Protein AF-A0A540MXM6-F1 (afdb_mo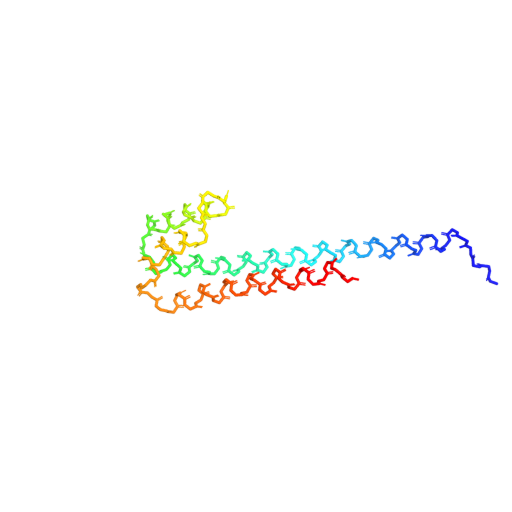nomer_lite)

Secondary structure (DSSP, 8-state):
----HHHHHHHHHHHHHHHHHHHHHHHHHHHHHHHHHHHHHHHHHHHHH--HHHHHHHHHHHHHHHTTSS-HHHHHHHHHHHHTT-HHHHHHHHHHHHHHHHHHHHHHHHH--

Structure (mmCIF, N/CA/C/O backbone):
data_AF-A0A540MXM6-F1
#
_entry.id   AF-A0A540MXM6-F1
#
loop_
_atom_site.group_PDB
_atom_site.id
_atom_site.type_symbol
_atom_site.label_atom_id
_atom_site.label_alt_id
_atom_site.label_comp_id
_atom_site.label_asym_id
_atom_site.label_entity_id
_atom_site.label_seq_id
_atom_site.pdbx_PDB_ins_code
_atom_site.Cartn_x
_atom_site.Cartn_y
_atom_site.Cartn_z
_atom_site.occupancy
_atom_site.B_iso_or_equiv
_atom_site.auth_seq_id
_atom_site.auth_comp_id
_atom_site.auth_asym_id
_atom_site.auth_atom_id
_atom_site.pdbx_PDB_model_num
ATOM 1 N N . MET A 1 1 ? 42.313 5.407 -40.077 1.00 48.97 1 MET A N 1
ATOM 2 C CA . MET A 1 1 ? 41.828 5.076 -38.721 1.00 48.97 1 MET A CA 1
ATOM 3 C C . MET A 1 1 ? 40.833 3.941 -38.880 1.00 48.97 1 MET A C 1
ATOM 5 O O . MET A 1 1 ? 39.694 4.180 -39.264 1.00 48.97 1 MET A O 1
ATOM 9 N N . GLU A 1 2 ? 41.321 2.705 -38.781 1.00 53.56 2 GLU A N 1
ATOM 10 C CA . GLU A 1 2 ? 40.527 1.497 -39.019 1.00 53.56 2 GLU A CA 1
ATOM 11 C C . GLU A 1 2 ? 39.479 1.323 -37.923 1.00 53.56 2 GLU A C 1
ATOM 13 O O . GLU A 1 2 ? 39.790 1.250 -36.740 1.00 53.56 2 GLU A O 1
ATOM 18 N N . ASN A 1 3 ? 38.222 1.255 -38.346 1.00 66.50 3 ASN A N 1
ATOM 19 C CA . ASN A 1 3 ? 37.087 0.924 -37.502 1.00 66.50 3 ASN A CA 1
ATOM 20 C C . ASN A 1 3 ? 37.150 -0.588 -37.219 1.00 66.50 3 ASN A C 1
ATOM 22 O O . ASN A 1 3 ? 36.608 -1.389 -37.983 1.00 66.50 3 ASN A O 1
ATOM 26 N N . ASN A 1 4 ? 37.880 -0.980 -36.171 1.00 82.00 4 ASN A N 1
ATOM 27 C CA . ASN A 1 4 ? 38.121 -2.377 -35.823 1.00 82.00 4 ASN A CA 1
ATOM 28 C C . ASN A 1 4 ? 36.785 -3.070 -35.467 1.00 82.00 4 ASN A C 1
ATOM 30 O O . ASN A 1 4 ? 36.077 -2.614 -34.563 1.00 82.00 4 ASN A O 1
ATOM 34 N N . PRO A 1 5 ? 36.414 -4.183 -36.130 1.00 83.19 5 PRO A N 1
ATOM 35 C CA . PRO A 1 5 ? 35.162 -4.889 -35.850 1.00 83.19 5 PRO A CA 1
ATOM 36 C C . PRO A 1 5 ? 35.028 -5.320 -34.382 1.00 83.19 5 PRO A C 1
ATOM 38 O O . PRO A 1 5 ? 33.925 -5.354 -33.838 1.00 83.19 5 PRO A O 1
ATOM 41 N N . ARG A 1 6 ? 36.155 -5.595 -33.717 1.00 82.06 6 ARG A N 1
ATOM 42 C CA . ARG A 1 6 ? 36.204 -5.965 -32.299 1.00 82.06 6 ARG A CA 1
ATOM 43 C C . ARG A 1 6 ? 35.846 -4.786 -31.387 1.00 82.06 6 ARG A C 1
ATOM 45 O O . ARG A 1 6 ? 35.175 -4.975 -30.382 1.00 82.06 6 ARG A O 1
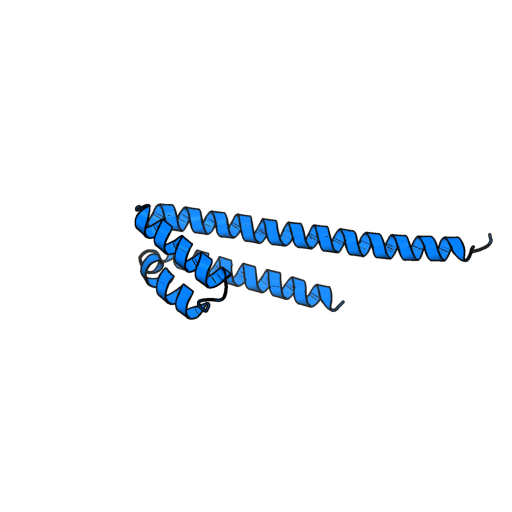ATOM 52 N N . GLU A 1 7 ? 36.230 -3.572 -31.769 1.00 84.06 7 GLU A N 1
ATOM 53 C CA . GLU A 1 7 ? 35.935 -2.341 -31.029 1.00 84.06 7 GLU A CA 1
ATOM 54 C C . GLU A 1 7 ? 34.446 -1.978 -31.115 1.00 84.06 7 GLU A C 1
ATOM 56 O O . GLU A 1 7 ? 33.819 -1.682 -30.099 1.00 84.06 7 GLU A O 1
ATOM 61 N N . LYS A 1 8 ? 33.824 -2.139 -32.292 1.00 83.00 8 LYS A N 1
ATOM 62 C CA . LYS A 1 8 ? 32.364 -1.996 -32.448 1.00 83.00 8 LYS A CA 1
ATOM 63 C C . LYS A 1 8 ? 31.580 -2.993 -31.593 1.00 83.00 8 LYS A C 1
ATOM 65 O O . LYS A 1 8 ? 30.569 -2.623 -30.998 1.00 83.00 8 LYS A O 1
ATOM 70 N N . ALA A 1 9 ? 32.046 -4.241 -31.516 1.00 87.69 9 ALA A N 1
ATOM 71 C CA . ALA A 1 9 ? 31.419 -5.265 -30.686 1.00 87.69 9 ALA A CA 1
ATOM 72 C C . ALA A 1 9 ? 31.507 -4.912 -29.191 1.00 87.69 9 ALA A C 1
ATOM 74 O O . ALA A 1 9 ? 30.516 -5.028 -28.475 1.00 87.69 9 ALA A O 1
ATOM 75 N N . LEU A 1 10 ? 32.657 -4.406 -28.733 1.00 85.75 10 LEU A N 1
ATOM 76 C CA . LEU A 1 10 ? 32.840 -3.952 -27.352 1.00 85.75 10 LEU A CA 1
ATOM 77 C C . LEU A 1 10 ? 31.930 -2.769 -27.007 1.00 85.75 10 LEU A C 1
ATOM 79 O O . LEU A 1 10 ? 31.280 -2.790 -25.965 1.00 85.75 10 LEU A O 1
ATOM 83 N N . VAL A 1 11 ? 31.824 -1.773 -27.891 1.00 82.56 11 VAL A N 1
ATOM 84 C CA . VAL A 1 11 ? 30.916 -0.629 -27.700 1.00 82.56 11 VAL A CA 1
ATOM 85 C C . VAL A 1 11 ? 29.459 -1.088 -27.627 1.00 82.56 11 VAL A C 1
ATOM 87 O O . VAL A 1 11 ? 28.702 -0.608 -26.783 1.00 82.56 11 VAL A O 1
ATOM 90 N N . HIS A 1 12 ? 29.064 -2.049 -28.467 1.00 81.88 12 HIS A N 1
ATOM 91 C CA . HIS A 1 12 ? 27.723 -2.623 -28.419 1.00 81.88 12 HIS A CA 1
ATOM 92 C C . HIS A 1 12 ? 27.460 -3.328 -27.081 1.00 81.88 12 HIS A C 1
ATOM 94 O O . HIS A 1 12 ? 26.452 -3.051 -26.437 1.00 81.88 12 HIS A O 1
ATOM 100 N N . VAL A 1 13 ? 28.379 -4.186 -26.627 1.00 86.06 13 VAL A N 1
ATOM 101 C CA . VAL A 1 13 ? 28.244 -4.899 -25.345 1.00 86.06 13 VAL A CA 1
ATOM 102 C C . VAL A 1 13 ? 28.206 -3.924 -24.165 1.00 86.06 13 VAL A C 1
ATOM 104 O O . VAL A 1 13 ? 27.366 -4.078 -23.283 1.00 86.06 13 VAL A O 1
ATOM 107 N N . LEU A 1 14 ? 29.042 -2.881 -24.159 1.00 83.44 14 LEU A N 1
ATOM 108 C CA . LEU A 1 14 ? 29.031 -1.850 -23.115 1.00 83.44 14 LEU A CA 1
ATOM 109 C C . LEU A 1 14 ? 27.690 -1.112 -23.045 1.00 83.44 14 LEU A C 1
ATOM 111 O O . LEU A 1 14 ? 27.168 -0.906 -21.951 1.00 83.44 14 LEU A O 1
ATOM 115 N N . LYS A 1 15 ? 27.100 -0.770 -24.196 1.00 80.56 15 LYS A N 1
ATOM 116 C CA . LYS A 1 15 ? 25.787 -0.114 -24.257 1.00 80.56 15 LYS A CA 1
ATOM 117 C C . LYS A 1 15 ? 24.670 -1.018 -23.719 1.00 80.56 15 LYS A C 1
ATOM 119 O O . LYS A 1 15 ? 23.790 -0.536 -23.010 1.00 80.56 15 LYS A O 1
ATOM 124 N N . GLN A 1 16 ? 24.731 -2.324 -23.999 1.00 76.19 16 GLN A N 1
ATOM 125 C CA . GLN A 1 16 ? 23.797 -3.312 -23.441 1.00 76.19 16 GLN A CA 1
ATOM 126 C C . GLN A 1 16 ? 23.949 -3.436 -21.917 1.00 76.19 16 GLN A C 1
ATOM 128 O O . GLN A 1 16 ? 22.962 -3.365 -21.190 1.00 76.19 16 GLN A O 1
ATOM 133 N N . LEU A 1 17 ? 25.185 -3.551 -21.415 1.00 79.12 17 LEU A N 1
ATOM 134 C CA . LEU A 1 17 ? 25.460 -3.635 -19.975 1.00 79.12 17 LEU A CA 1
ATOM 135 C C . LEU A 1 17 ? 25.002 -2.376 -19.222 1.00 79.12 17 LEU A C 1
ATOM 137 O O . LEU A 1 17 ? 24.439 -2.490 -18.135 1.00 79.12 17 LEU A O 1
ATOM 141 N N . GLN A 1 18 ? 25.180 -1.191 -19.813 1.00 79.00 18 GLN A N 1
ATOM 142 C CA . GLN A 1 18 ? 24.653 0.064 -19.266 1.00 79.00 18 GLN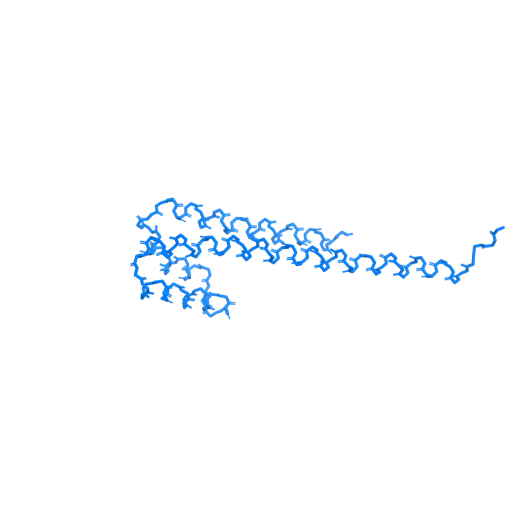 A CA 1
ATOM 143 C C . GLN A 1 18 ? 23.118 0.064 -19.197 1.00 79.00 18 GLN A C 1
ATOM 145 O O . GLN A 1 18 ? 22.563 0.441 -18.167 1.00 79.00 18 GLN A O 1
ATOM 150 N N . GLY A 1 19 ? 22.424 -0.415 -20.237 1.00 73.50 19 GLY A N 1
ATOM 151 C CA . GLY A 1 19 ? 20.961 -0.555 -20.225 1.00 73.50 19 GLY A CA 1
ATOM 152 C C . GLY A 1 19 ? 20.462 -1.502 -19.127 1.00 73.50 19 GLY A C 1
ATOM 153 O O . GLY A 1 19 ? 19.533 -1.166 -18.394 1.00 73.50 19 GLY A O 1
ATOM 154 N N . VAL A 1 20 ? 21.136 -2.643 -18.942 1.00 74.50 20 VAL A N 1
ATOM 155 C CA . VAL A 1 20 ? 20.829 -3.610 -17.872 1.00 74.50 20 VAL A CA 1
ATOM 156 C C . VAL A 1 20 ? 21.060 -3.015 -16.478 1.00 74.50 20 VAL A C 1
ATOM 158 O O . VAL A 1 20 ? 20.262 -3.253 -15.570 1.00 74.50 20 VAL A O 1
ATOM 161 N N . GLN A 1 21 ? 22.124 -2.229 -16.291 1.00 74.44 21 GLN A N 1
ATOM 162 C CA . GLN A 1 21 ? 22.392 -1.567 -15.013 1.00 74.44 21 GLN A CA 1
ATOM 163 C C . GLN A 1 21 ? 21.324 -0.513 -14.696 1.00 74.44 21 GLN A C 1
ATOM 165 O O . GLN A 1 21 ? 20.760 -0.521 -13.607 1.00 74.44 21 GLN A O 1
ATOM 170 N N . HIS A 1 22 ? 20.978 0.334 -15.668 1.00 76.50 22 HIS A N 1
ATOM 171 C CA . HIS A 1 22 ? 19.955 1.366 -15.490 1.00 76.50 22 HIS A CA 1
ATOM 172 C C . HIS A 1 22 ? 18.576 0.764 -15.189 1.00 76.50 22 HIS A C 1
ATOM 174 O O . HIS A 1 22 ? 17.810 1.335 -14.412 1.00 76.50 22 HIS A O 1
ATOM 180 N N . PHE A 1 23 ? 18.265 -0.398 -15.773 1.00 73.62 23 PHE A N 1
ATOM 181 C CA . PHE A 1 23 ? 17.047 -1.145 -15.471 1.00 73.62 23 PHE A CA 1
ATOM 182 C C . PHE A 1 23 ? 17.011 -1.609 -14.008 1.00 73.62 23 PHE A C 1
ATOM 184 O O . PHE A 1 23 ? 16.023 -1.375 -13.312 1.00 73.62 23 PHE A O 1
ATOM 191 N N . LYS A 1 24 ? 18.106 -2.204 -13.513 1.00 74.88 24 LYS A N 1
ATOM 192 C CA . LYS A 1 24 ? 18.219 -2.620 -12.105 1.00 74.88 24 LYS A CA 1
ATOM 193 C C . LYS A 1 24 ? 18.111 -1.438 -11.142 1.00 74.88 24 LYS A C 1
ATOM 195 O O . LYS A 1 24 ? 17.364 -1.523 -10.170 1.00 74.88 24 LYS A O 1
ATOM 200 N N . ASP A 1 25 ? 18.791 -0.332 -11.434 1.00 76.88 25 ASP A N 1
ATOM 201 C CA . ASP A 1 25 ? 18.771 0.867 -10.589 1.00 76.88 25 ASP A CA 1
ATOM 202 C C . ASP A 1 25 ? 17.370 1.494 -10.535 1.00 76.88 25 ASP A C 1
ATOM 204 O O . ASP A 1 25 ? 16.903 1.921 -9.475 1.00 76.88 25 ASP A O 1
ATOM 208 N N . ALA A 1 26 ? 16.662 1.519 -11.669 1.00 75.12 26 ALA A N 1
ATOM 209 C CA . ALA A 1 26 ? 15.272 1.946 -11.702 1.00 75.12 26 ALA A CA 1
ATOM 210 C C . ALA A 1 26 ? 14.406 1.022 -10.832 1.00 75.12 26 ALA A C 1
ATOM 212 O O . ALA A 1 26 ? 13.603 1.518 -10.038 1.00 75.12 26 ALA A O 1
ATOM 213 N N . GLN A 1 27 ? 14.581 -0.299 -10.941 1.00 75.56 27 GLN A N 1
ATOM 214 C CA . GLN A 1 27 ? 13.752 -1.286 -10.244 1.00 75.56 27 GLN A CA 1
ATOM 215 C C . GLN A 1 27 ? 13.934 -1.173 -8.731 1.00 75.56 27 GLN A C 1
ATOM 217 O O . GLN A 1 27 ? 12.956 -1.168 -7.982 1.00 75.56 27 GLN A O 1
ATOM 222 N N . GLU A 1 28 ? 15.176 -1.005 -8.279 1.00 79.00 28 GLU A N 1
ATOM 223 C CA . GLU A 1 28 ? 15.483 -0.773 -6.871 1.00 79.00 28 GLU A CA 1
ATOM 224 C C . GLU A 1 28 ? 14.871 0.544 -6.371 1.00 79.00 28 GLU A C 1
ATOM 226 O O . GLU A 1 28 ? 14.308 0.603 -5.275 1.00 79.00 28 GLU A O 1
ATOM 231 N N . LYS A 1 29 ? 14.930 1.609 -7.181 1.00 77.88 29 LYS A N 1
ATOM 232 C CA . LYS A 1 29 ? 14.336 2.907 -6.842 1.00 77.88 29 LYS A CA 1
ATOM 233 C C . LYS A 1 29 ? 12.811 2.828 -6.724 1.00 77.88 29 LYS A C 1
ATOM 235 O O . LYS A 1 29 ? 12.254 3.415 -5.794 1.00 77.88 29 LYS A O 1
ATOM 240 N N . LEU A 1 30 ? 12.154 2.077 -7.608 1.00 74.12 30 LEU A N 1
ATOM 241 C CA . LEU A 1 30 ? 10.720 1.801 -7.534 1.00 74.12 30 LEU A CA 1
ATOM 242 C C . LEU A 1 30 ? 10.377 1.040 -6.248 1.00 74.12 30 LEU A C 1
ATOM 244 O O . LEU A 1 30 ? 9.515 1.474 -5.485 1.00 74.12 30 LEU A O 1
ATOM 248 N N . GLN A 1 31 ? 11.080 -0.061 -5.976 1.00 73.06 31 GLN A N 1
ATOM 249 C CA . GLN A 1 31 ? 10.852 -0.863 -4.773 1.00 73.06 31 GLN A CA 1
ATOM 250 C C . GLN A 1 31 ? 11.048 -0.038 -3.498 1.00 73.06 31 GLN A C 1
ATOM 252 O O . GLN A 1 31 ? 10.204 -0.086 -2.604 1.00 73.06 31 GLN A O 1
ATOM 257 N N . LYS A 1 32 ? 12.105 0.783 -3.429 1.00 76.50 32 LYS A N 1
ATOM 258 C CA . LYS A 1 32 ? 12.327 1.721 -2.318 1.00 76.50 32 LYS A CA 1
ATOM 259 C C . LYS A 1 32 ? 11.196 2.738 -2.181 1.00 76.50 32 LYS A C 1
ATOM 261 O O . LYS A 1 32 ? 10.787 3.027 -1.060 1.00 76.50 32 LYS A O 1
ATOM 266 N N . SER A 1 33 ? 10.689 3.285 -3.286 1.00 74.56 33 SER A N 1
ATOM 267 C CA . SER A 1 33 ? 9.579 4.247 -3.268 1.00 74.56 33 SER A CA 1
ATOM 268 C C . SER A 1 33 ? 8.296 3.620 -2.714 1.00 74.56 33 SER A C 1
ATOM 270 O O . SER A 1 33 ? 7.714 4.157 -1.768 1.00 74.56 33 SER A O 1
ATOM 272 N N . ILE A 1 34 ? 7.909 2.450 -3.233 1.00 73.12 34 ILE A N 1
ATOM 273 C CA . ILE A 1 34 ? 6.723 1.712 -2.782 1.00 73.12 34 ILE A CA 1
ATOM 274 C C . ILE A 1 34 ? 6.872 1.316 -1.310 1.00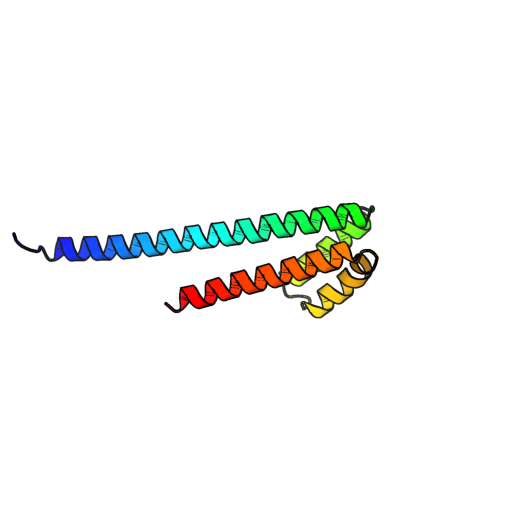 73.12 34 ILE A C 1
ATOM 276 O O . ILE A 1 34 ? 5.955 1.539 -0.522 1.00 73.12 34 ILE A O 1
ATOM 280 N N . TYR A 1 35 ? 8.039 0.803 -0.909 1.00 76.56 35 TYR A N 1
ATOM 281 C CA . TYR A 1 35 ? 8.294 0.402 0.474 1.00 76.56 35 TYR A CA 1
ATOM 282 C C . TYR A 1 35 ? 8.226 1.585 1.446 1.00 76.56 35 TYR A C 1
ATOM 284 O O . TYR A 1 35 ? 7.559 1.498 2.474 1.00 76.56 35 TYR A O 1
ATOM 292 N N . ASN A 1 36 ? 8.857 2.717 1.116 1.00 76.06 36 ASN A N 1
ATOM 293 C CA . ASN A 1 36 ? 8.827 3.911 1.964 1.00 76.06 36 ASN A CA 1
ATOM 294 C C . ASN A 1 36 ? 7.402 4.447 2.146 1.00 76.06 36 ASN A C 1
ATOM 296 O O . ASN A 1 36 ? 7.029 4.857 3.247 1.00 76.06 36 ASN A O 1
ATOM 300 N N . ARG A 1 37 ? 6.594 4.428 1.081 1.00 73.44 37 ARG A N 1
ATOM 301 C CA . ARG A 1 37 ? 5.218 4.930 1.129 1.00 73.44 37 ARG A CA 1
ATOM 302 C C . ARG A 1 37 ? 4.275 3.957 1.841 1.00 73.44 37 ARG A C 1
ATOM 304 O O . ARG A 1 37 ? 3.490 4.390 2.679 1.00 73.44 37 ARG A O 1
ATOM 311 N N . GLY A 1 38 ? 4.439 2.653 1.615 1.00 77.62 38 GLY A N 1
ATOM 312 C CA . GLY A 1 38 ? 3.729 1.612 2.362 1.00 77.62 38 GLY A CA 1
ATOM 313 C C . GLY A 1 38 ? 4.074 1.633 3.854 1.00 77.62 38 GLY A C 1
ATOM 314 O O . GLY A 1 38 ? 3.192 1.510 4.700 1.00 77.62 38 GLY A O 1
ATOM 315 N N . PHE A 1 39 ? 5.338 1.885 4.203 1.00 79.31 39 PHE A N 1
ATOM 316 C CA . PHE A 1 39 ? 5.765 2.036 5.594 1.00 79.31 39 PHE A CA 1
ATOM 317 C C . PHE A 1 39 ? 5.088 3.228 6.285 1.00 79.31 39 PHE A C 1
ATOM 319 O O . PHE A 1 39 ? 4.629 3.104 7.422 1.00 79.31 39 PHE A O 1
ATOM 326 N N . PHE A 1 40 ? 4.993 4.372 5.601 1.00 79.44 40 PHE A N 1
ATOM 327 C CA . PHE A 1 40 ? 4.302 5.551 6.127 1.00 79.44 40 PHE A CA 1
ATOM 328 C C . PHE A 1 40 ? 2.815 5.274 6.384 1.00 79.44 40 PHE A C 1
ATOM 330 O O . PHE A 1 40 ? 2.302 5.603 7.455 1.00 79.44 40 PHE A O 1
ATOM 337 N N . LEU A 1 41 ? 2.154 4.588 5.450 1.00 79.12 41 LEU A N 1
ATOM 338 C CA . LEU A 1 41 ? 0.758 4.193 5.587 1.00 79.12 41 LEU A CA 1
ATOM 339 C C . LEU A 1 41 ? 0.548 3.232 6.768 1.00 79.12 41 LEU A C 1
ATOM 341 O O . LEU A 1 41 ? -0.280 3.495 7.639 1.00 79.12 41 LEU A O 1
ATOM 345 N N . CYS A 1 42 ? 1.364 2.178 6.876 1.00 82.38 42 CYS A N 1
ATOM 346 C CA . CYS A 1 42 ? 1.339 1.254 8.014 1.00 82.38 42 CYS A CA 1
ATOM 347 C C . CYS A 1 42 ? 1.524 1.980 9.352 1.00 82.38 42 CYS A C 1
ATOM 349 O O . CYS A 1 42 ? 0.862 1.655 10.339 1.00 82.38 42 CYS A O 1
ATOM 351 N N . A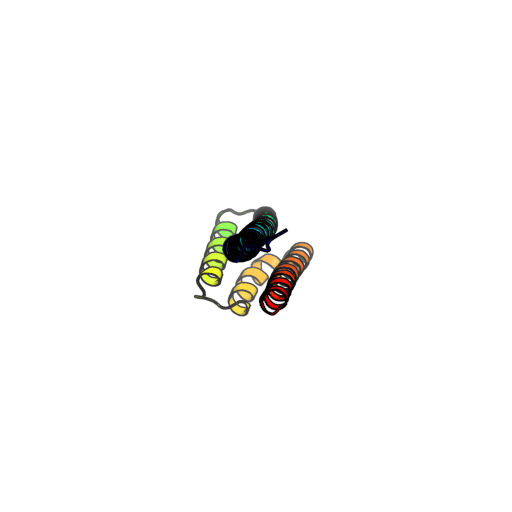RG A 1 43 ? 2.415 2.975 9.403 1.00 82.44 43 ARG A N 1
ATOM 352 C CA . ARG A 1 43 ? 2.636 3.768 10.613 1.00 82.44 43 ARG A CA 1
ATOM 353 C C . ARG A 1 43 ? 1.386 4.558 11.000 1.00 82.44 43 ARG A C 1
ATOM 355 O O . ARG A 1 43 ? 1.004 4.526 12.167 1.00 82.44 43 ARG A O 1
ATOM 362 N N . LYS A 1 44 ? 0.725 5.212 10.047 1.00 79.50 44 LYS A N 1
ATOM 363 C CA . LYS A 1 44 ? -0.514 5.950 10.321 1.00 79.50 44 LYS A CA 1
ATOM 364 C C . LYS A 1 44 ? -1.676 5.043 10.711 1.00 79.50 44 LYS A C 1
ATOM 366 O O . LYS A 1 44 ? -2.371 5.342 11.678 1.00 79.50 44 LYS A O 1
ATOM 371 N N . VAL A 1 45 ? -1.835 3.901 10.042 1.00 79.69 45 VAL A N 1
ATOM 372 C CA . VAL A 1 45 ? -2.817 2.872 10.424 1.00 79.69 45 VAL A CA 1
ATOM 373 C C . VAL A 1 45 ? -2.575 2.420 11.868 1.00 79.69 45 VAL A C 1
ATOM 375 O O . VAL A 1 45 ? -3.516 2.331 12.653 1.00 79.69 45 VAL A O 1
ATOM 378 N N . ARG A 1 46 ? -1.312 2.211 12.265 1.00 82.94 46 ARG A N 1
ATOM 379 C CA . ARG A 1 46 ? -0.945 1.879 13.650 1.00 82.94 46 ARG A CA 1
ATOM 380 C C . ARG A 1 46 ? -1.302 2.991 14.641 1.00 82.94 46 ARG A C 1
ATOM 382 O O . ARG A 1 46 ? -1.836 2.688 15.706 1.00 82.94 46 ARG A O 1
ATOM 389 N N . GLU A 1 47 ? -1.001 4.247 14.310 1.00 82.75 47 GLU A N 1
ATOM 390 C CA . GLU A 1 47 ? -1.328 5.416 15.141 1.00 82.75 47 GLU A CA 1
ATOM 391 C C . GLU A 1 47 ? -2.851 5.565 15.327 1.00 82.75 47 GLU A C 1
ATOM 393 O O . GLU A 1 47 ? -3.300 5.855 16.434 1.00 82.75 47 GLU A O 1
ATOM 398 N N . LYS A 1 48 ? -3.650 5.299 14.285 1.00 77.69 48 LYS A N 1
ATOM 399 C CA . LYS A 1 48 ? -5.120 5.399 14.329 1.00 77.69 48 LYS A CA 1
ATOM 400 C C . LYS A 1 48 ? -5.797 4.231 15.028 1.00 77.69 48 LYS A C 1
ATOM 402 O O . LYS A 1 48 ? -6.728 4.433 15.802 1.00 77.69 48 LYS A O 1
ATOM 407 N N . LEU A 1 49 ? -5.323 3.011 14.795 1.00 77.50 49 LEU A N 1
ATOM 408 C CA . LEU A 1 49 ? -5.889 1.822 15.425 1.00 77.50 49 LEU A CA 1
ATOM 409 C C . LEU A 1 49 ? -5.699 1.816 16.942 1.00 77.50 49 LEU A C 1
ATOM 411 O O . LEU A 1 49 ? -6.508 1.202 17.641 1.00 77.50 49 LEU A O 1
ATOM 415 N N . GLY A 1 50 ? -4.621 2.435 17.444 1.00 74.88 50 GLY A N 1
ATOM 416 C CA . GLY A 1 50 ? -4.310 2.563 18.875 1.00 74.88 50 GLY A CA 1
ATOM 417 C C . GLY A 1 50 ? -4.129 1.233 19.625 1.00 74.88 50 GLY A C 1
ATOM 418 O O . GLY A 1 50 ? -3.846 1.226 20.819 1.00 74.88 50 GLY A O 1
ATOM 419 N N . SER A 1 51 ? -4.285 0.102 18.935 1.00 80.75 51 SER A N 1
ATOM 420 C CA . SER A 1 51 ? -4.284 -1.256 19.465 1.00 80.75 51 SER A CA 1
ATOM 421 C C . SER A 1 51 ? -3.354 -2.120 18.623 1.00 80.75 51 SER A C 1
ATOM 423 O O . SER A 1 51 ? -3.525 -2.236 17.405 1.00 80.75 51 SER A O 1
ATOM 425 N N . SER A 1 52 ? -2.386 -2.754 19.290 1.00 83.50 52 SER A N 1
ATOM 426 C CA . SER A 1 52 ? -1.492 -3.727 18.653 1.00 83.50 52 SER A CA 1
ATOM 427 C C . SER A 1 52 ? -2.268 -4.866 18.000 1.00 83.50 52 SER A C 1
ATOM 429 O O . SER A 1 52 ? -1.903 -5.278 16.905 1.00 83.50 52 SER A O 1
ATOM 431 N N . ASP A 1 53 ? -3.353 -5.339 18.614 1.00 83.62 53 ASP A N 1
ATOM 432 C CA . ASP A 1 53 ? -4.121 -6.473 18.090 1.00 83.62 53 ASP A CA 1
ATOM 433 C C . ASP A 1 53 ? -4.788 -6.133 16.758 1.00 83.62 53 ASP A C 1
ATOM 435 O O . ASP A 1 53 ? -4.701 -6.902 15.797 1.00 83.62 53 ASP A O 1
ATOM 439 N N . LYS A 1 54 ? -5.383 -4.939 16.661 1.00 80.12 54 LYS A N 1
ATOM 440 C CA . LYS A 1 54 ? -5.982 -4.464 15.409 1.00 80.12 54 LYS A CA 1
ATOM 441 C C . LYS A 1 54 ? -4.921 -4.225 14.334 1.00 80.12 54 LYS A C 1
ATOM 443 O O . LYS A 1 54 ? -5.141 -4.556 13.172 1.00 80.12 54 LYS A O 1
ATOM 448 N N . PHE A 1 55 ? -3.755 -3.694 14.710 1.00 84.38 55 PHE A N 1
ATOM 449 C CA . PHE A 1 55 ? -2.653 -3.488 13.767 1.00 84.38 55 PHE A CA 1
ATOM 450 C C . PHE A 1 55 ? -2.085 -4.818 13.246 1.00 84.38 55 PHE A C 1
ATOM 452 O O . PHE A 1 55 ? -1.814 -4.956 12.056 1.00 84.38 55 PHE A O 1
ATOM 459 N N . ILE A 1 56 ? -1.966 -5.832 14.105 1.00 85.88 56 ILE A N 1
ATOM 460 C CA . ILE A 1 56 ? -1.563 -7.184 13.701 1.00 85.88 56 ILE A CA 1
ATOM 461 C C . ILE A 1 56 ? -2.609 -7.810 12.770 1.00 85.88 56 ILE A C 1
ATOM 463 O O . ILE A 1 56 ? -2.236 -8.457 11.792 1.00 85.88 56 ILE A O 1
ATOM 467 N N . ALA A 1 57 ? -3.904 -7.616 13.037 1.00 83.88 57 ALA A N 1
ATOM 468 C CA . ALA A 1 57 ? -4.969 -8.079 12.148 1.00 83.88 57 ALA A CA 1
ATOM 469 C C . ALA A 1 57 ? -4.861 -7.436 10.755 1.00 83.88 57 ALA A C 1
ATOM 471 O O . ALA A 1 57 ? -4.898 -8.155 9.758 1.00 83.88 57 ALA A O 1
ATOM 472 N N . PHE A 1 58 ? -4.617 -6.123 10.685 1.00 84.06 58 PHE A N 1
ATOM 473 C CA . PHE A 1 58 ? -4.335 -5.422 9.429 1.00 84.06 58 PHE A CA 1
ATOM 474 C C . PHE A 1 58 ? -3.138 -6.030 8.681 1.00 84.06 58 PHE A C 1
ATOM 476 O O . PHE A 1 58 ? -3.247 -6.350 7.500 1.00 84.06 58 PHE A O 1
ATOM 483 N N . LEU A 1 59 ? -2.012 -6.267 9.366 1.00 85.69 59 LEU A N 1
ATOM 484 C CA . LEU A 1 59 ? -0.823 -6.859 8.738 1.00 85.69 59 LEU A CA 1
ATOM 485 C C . LEU A 1 59 ? -1.077 -8.271 8.196 1.00 85.69 59 LEU A C 1
ATOM 487 O O . LEU A 1 59 ? -0.538 -8.627 7.150 1.00 85.69 59 LEU A O 1
ATOM 491 N N . LYS A 1 60 ? -1.907 -9.072 8.875 1.00 85.38 60 LYS A N 1
ATOM 492 C CA . LYS A 1 60 ? -2.312 -10.393 8.375 1.00 85.38 60 LYS A CA 1
ATOM 493 C C . LYS A 1 60 ? -3.101 -10.275 7.074 1.00 85.38 60 LYS A C 1
ATOM 495 O O . LYS A 1 60 ? -2.791 -10.994 6.133 1.00 85.38 60 LYS A O 1
ATOM 500 N N . GLN A 1 61 ? -4.059 -9.351 7.000 1.00 84.56 61 GLN A N 1
ATOM 501 C CA . GLN A 1 61 ? -4.824 -9.115 5.772 1.00 84.56 61 GLN A CA 1
ATOM 502 C C . GLN A 1 61 ? -3.933 -8.592 4.643 1.00 84.56 61 GLN A C 1
ATOM 504 O O . GLN A 1 61 ? -4.012 -9.075 3.518 1.00 84.56 61 GLN A O 1
ATOM 509 N N . LEU A 1 62 ? -3.001 -7.687 4.954 1.00 83.38 62 LEU A N 1
ATOM 510 C CA . LEU A 1 62 ? -2.032 -7.182 3.982 1.00 83.38 62 LEU A CA 1
ATOM 511 C C . LEU A 1 62 ? -1.135 -8.299 3.439 1.00 83.38 62 LEU A C 1
ATOM 513 O O . LEU A 1 62 ? -0.833 -8.335 2.249 1.00 83.38 62 LEU A O 1
ATOM 517 N N . HIS A 1 63 ? -0.727 -9.235 4.296 1.00 85.38 63 HIS A N 1
ATOM 518 C CA . HIS A 1 63 ? 0.045 -10.395 3.874 1.00 85.38 63 HIS A CA 1
ATOM 519 C C . HIS A 1 63 ? -0.765 -11.343 2.981 1.00 85.38 63 HIS A C 1
ATOM 521 O O . HIS A 1 63 ? -0.233 -11.829 1.984 1.00 85.38 63 HIS A O 1
ATOM 527 N N . LEU A 1 64 ? -2.040 -11.582 3.303 1.00 86.31 64 LEU A N 1
ATOM 528 C CA . LEU A 1 64 ? -2.939 -12.390 2.474 1.00 86.31 64 LEU A CA 1
ATOM 529 C C . LEU A 1 64 ? -3.137 -11.757 1.093 1.00 86.31 64 LEU A C 1
ATOM 531 O O . LEU A 1 64 ? -3.009 -12.457 0.090 1.00 86.31 64 LEU A O 1
ATOM 535 N N . TYR A 1 65 ? -3.345 -10.439 1.039 1.00 82.88 65 TYR A N 1
ATOM 536 C CA . TYR A 1 65 ? -3.443 -9.686 -0.213 1.00 82.88 65 TYR A CA 1
ATOM 537 C C . TYR A 1 65 ? -2.146 -9.775 -1.022 1.00 82.88 65 TYR A C 1
ATOM 539 O O . TYR A 1 65 ? -2.151 -10.150 -2.191 1.00 82.88 65 TYR A O 1
ATOM 547 N N . SER A 1 66 ? -1.001 -9.529 -0.377 1.00 77.88 66 SER A N 1
ATOM 548 C CA . SER A 1 66 ? 0.314 -9.629 -1.022 1.00 77.88 66 SER A CA 1
ATOM 549 C C . SER A 1 66 ? 0.635 -11.042 -1.515 1.00 77.88 66 SER A C 1
ATOM 551 O O . SER A 1 66 ? 1.457 -11.192 -2.416 1.00 77.88 66 SER A O 1
ATOM 553 N N . SER A 1 67 ? 0.038 -12.066 -0.909 1.00 82.56 67 SER A N 1
ATOM 554 C CA . SER A 1 67 ? 0.208 -13.466 -1.308 1.00 82.56 67 SER A CA 1
ATOM 555 C C . SER A 1 67 ? -0.806 -13.898 -2.374 1.00 82.56 67 SER A C 1
ATOM 557 O O . SER A 1 67 ? -0.759 -15.043 -2.815 1.00 82.56 67 SER A O 1
ATOM 559 N N . GLY A 1 68 ? -1.721 -13.007 -2.779 1.00 82.19 68 GLY A N 1
ATOM 560 C CA . GLY A 1 68 ? -2.785 -13.291 -3.743 1.00 82.19 68 GLY A CA 1
ATOM 561 C C . GLY A 1 68 ? -3.892 -14.202 -3.208 1.00 82.19 68 GLY A C 1
ATOM 562 O O . GLY A 1 68 ? -4.616 -14.797 -3.998 1.00 82.19 68 GLY A O 1
ATOM 563 N N . VAL A 1 69 ? -4.002 -14.358 -1.884 1.00 86.38 69 VAL A N 1
ATOM 564 C CA . VAL A 1 69 ? -5.044 -15.185 -1.250 1.00 86.38 69 VAL A CA 1
ATOM 565 C C . VAL A 1 69 ? -6.385 -14.455 -1.221 1.00 86.38 69 VAL A C 1
ATOM 567 O O . VAL A 1 69 ? -7.419 -15.103 -1.341 1.00 86.38 69 VAL A O 1
ATOM 570 N N . ILE A 1 70 ? -6.349 -13.129 -1.066 1.00 83.69 70 ILE A N 1
ATOM 571 C CA . ILE A 1 70 ? -7.517 -12.245 -1.147 1.00 83.69 70 ILE A CA 1
ATOM 572 C C . ILE A 1 70 ? -7.289 -11.211 -2.248 1.00 83.69 70 ILE A C 1
ATOM 574 O O . ILE A 1 70 ? -6.143 -10.828 -2.511 1.00 83.69 70 ILE A O 1
ATOM 578 N N . ASP A 1 71 ? -8.365 -10.760 -2.885 1.00 79.69 71 ASP A N 1
ATOM 579 C CA . ASP A 1 71 ? -8.288 -9.711 -3.902 1.00 79.69 71 ASP A CA 1
ATOM 580 C C . ASP A 1 71 ? -8.256 -8.297 -3.284 1.00 79.69 71 ASP A C 1
ATOM 582 O O . ASP A 1 71 ? -8.371 -8.108 -2.068 1.00 79.69 71 ASP A O 1
ATOM 586 N N . LEU A 1 72 ? -8.041 -7.275 -4.123 1.00 78.12 72 LEU A N 1
ATOM 587 C CA . LEU A 1 72 ? -7.995 -5.882 -3.666 1.00 78.12 72 LEU A CA 1
ATOM 588 C C . LEU A 1 72 ? -9.325 -5.457 -3.030 1.00 78.12 72 LEU A C 1
ATOM 590 O O . LEU A 1 72 ? -9.317 -4.670 -2.093 1.00 78.12 72 LEU A O 1
ATOM 594 N N . THR A 1 73 ? -10.459 -5.974 -3.503 1.00 77.94 73 THR A N 1
ATOM 595 C CA . THR A 1 73 ? -11.787 -5.628 -2.988 1.00 77.94 73 THR A CA 1
ATOM 596 C C . THR A 1 73 ? -12.031 -6.234 -1.607 1.00 77.94 73 THR A C 1
ATOM 598 O O . THR A 1 73 ? -12.532 -5.544 -0.722 1.00 77.94 73 THR A O 1
ATOM 601 N N . GLU A 1 74 ? -11.641 -7.486 -1.378 1.00 80.56 74 GLU A N 1
ATOM 602 C CA . GLU A 1 74 ? -11.666 -8.133 -0.065 1.00 80.56 74 GLU A CA 1
ATOM 603 C C . GLU A 1 74 ? -10.732 -7.427 0.912 1.00 80.56 74 GLU A C 1
ATOM 605 O O . GLU A 1 74 ? -11.137 -7.111 2.032 1.00 80.56 74 GLU A O 1
ATOM 610 N N . PHE A 1 75 ? -9.509 -7.116 0.475 1.00 82.00 75 PHE A N 1
ATOM 611 C CA . PHE A 1 75 ? -8.570 -6.351 1.283 1.00 82.00 75 PHE A CA 1
ATOM 612 C C . PHE A 1 75 ? -9.135 -4.970 1.634 1.00 82.00 75 PHE A C 1
ATOM 614 O O . PHE A 1 75 ? -9.119 -4.586 2.801 1.00 82.00 75 PHE A O 1
ATOM 621 N N . LEU A 1 76 ? -9.699 -4.249 0.662 1.00 75.00 76 LEU A N 1
ATOM 622 C CA . LEU A 1 76 ? -10.337 -2.959 0.903 1.00 75.00 76 LEU A CA 1
ATOM 623 C C . LEU A 1 76 ? -11.511 -3.096 1.866 1.00 75.00 76 LEU A C 1
ATOM 625 O O . LEU A 1 76 ? -11.531 -2.355 2.828 1.00 75.00 76 LEU A O 1
ATOM 629 N N . ASN A 1 77 ? -12.416 -4.064 1.717 1.00 77.56 77 ASN A N 1
ATOM 630 C CA . ASN A 1 77 ? -13.526 -4.256 2.663 1.00 77.56 77 ASN A CA 1
ATOM 631 C C . ASN A 1 77 ? -13.050 -4.504 4.106 1.00 77.56 77 ASN A C 1
ATOM 633 O O . ASN A 1 77 ? -13.658 -4.020 5.057 1.00 77.56 77 ASN A O 1
ATOM 637 N N . LEU A 1 78 ? -11.950 -5.238 4.279 1.00 74.56 78 LEU A N 1
ATOM 638 C CA . LEU A 1 78 ? -11.353 -5.507 5.592 1.00 74.56 78 LEU A CA 1
ATOM 639 C C . LEU A 1 78 ? -10.684 -4.278 6.209 1.00 74.56 78 LEU A C 1
ATOM 641 O O . LEU A 1 78 ? -10.670 -4.111 7.430 1.00 74.56 78 LEU A O 1
ATOM 645 N N . VAL A 1 79 ? -10.085 -3.444 5.367 1.00 72.19 79 VAL A N 1
ATOM 646 C CA . VAL A 1 79 ? -9.359 -2.251 5.788 1.00 72.19 79 VAL A CA 1
ATOM 647 C C . VAL A 1 79 ? -10.300 -1.046 5.891 1.00 72.19 79 VAL A C 1
ATOM 649 O O . VAL A 1 79 ? -10.080 -0.190 6.734 1.00 72.19 79 VAL A O 1
ATOM 652 N N . ASP A 1 80 ? -11.403 -1.017 5.152 1.00 72.00 80 ASP A N 1
ATOM 653 C CA . ASP A 1 80 ? -12.448 0.011 5.165 1.00 72.00 80 ASP A CA 1
ATOM 654 C C . ASP A 1 80 ? -13.171 0.060 6.519 1.00 72.00 80 ASP A C 1
ATOM 656 O O . ASP A 1 80 ? -13.426 1.140 7.036 1.00 72.00 80 ASP A O 1
ATOM 660 N N . ASP A 1 81 ? -13.373 -1.070 7.200 1.00 71.00 81 ASP A N 1
ATOM 661 C CA . ASP A 1 81 ? -13.868 -1.073 8.590 1.00 71.00 81 ASP A CA 1
ATOM 662 C C . ASP A 1 81 ? -12.899 -0.381 9.571 1.00 71.00 81 ASP A C 1
ATOM 664 O O . ASP A 1 81 ? -13.308 0.184 10.589 1.00 71.00 81 ASP A O 1
ATOM 668 N N . VAL A 1 82 ? -11.600 -0.403 9.266 1.00 70.12 82 VAL A N 1
ATOM 669 C CA . VAL A 1 82 ? -10.548 0.273 10.038 1.00 70.12 82 VAL A CA 1
ATOM 670 C C . VAL A 1 82 ? -10.384 1.734 9.607 1.00 70.12 82 VAL A C 1
ATOM 672 O O . VAL A 1 82 ? -10.130 2.597 10.449 1.00 70.12 82 VAL A O 1
ATOM 675 N N . LEU A 1 83 ? -10.528 2.011 8.312 1.00 69.00 83 LEU A N 1
ATOM 676 C CA . LEU A 1 83 ? -10.267 3.300 7.686 1.00 69.00 83 LEU A CA 1
ATOM 677 C C . LEU A 1 83 ? -11.486 4.226 7.645 1.00 69.00 83 LEU A C 1
ATOM 679 O O . LEU A 1 83 ? -11.294 5.432 7.702 1.00 69.00 83 LEU A O 1
ATOM 683 N N . ARG A 1 84 ? -12.732 3.730 7.625 1.00 66.75 84 ARG A N 1
ATOM 684 C CA . ARG A 1 84 ? -13.957 4.565 7.677 1.00 66.75 84 ARG A CA 1
ATOM 685 C C . ARG A 1 84 ? -14.022 5.458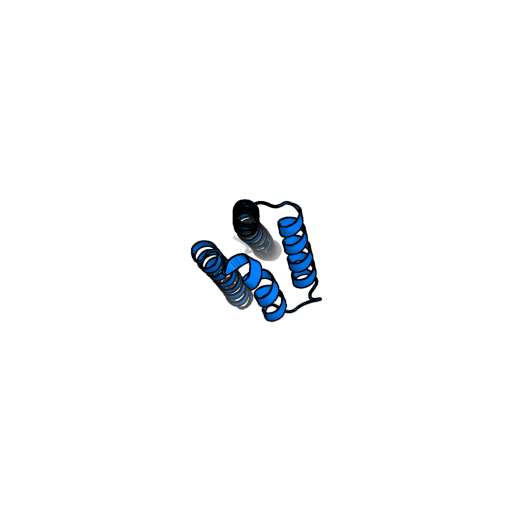 8.905 1.00 66.75 84 ARG A C 1
ATOM 687 O O . ARG A 1 84 ? -14.713 6.472 8.890 1.00 66.75 84 ARG A O 1
ATOM 694 N N . ALA A 1 85 ? -13.323 5.081 9.971 1.00 66.81 85 ALA A N 1
ATOM 695 C CA . ALA A 1 85 ? -13.184 5.910 11.158 1.00 66.81 85 ALA A CA 1
ATOM 696 C C . ALA A 1 85 ? -12.345 7.179 10.903 1.00 66.81 85 ALA A C 1
ATOM 698 O O . ALA A 1 85 ? -12.385 8.096 11.722 1.00 66.81 85 ALA A O 1
ATOM 699 N N . ASP A 1 86 ? -11.592 7.239 9.798 1.00 71.00 86 ASP A N 1
ATOM 700 C CA . ASP A 1 86 ? -10.660 8.311 9.479 1.00 71.00 86 ASP A CA 1
ATOM 701 C C . ASP A 1 86 ? -10.575 8.614 7.969 1.00 71.00 86 ASP A C 1
ATOM 703 O O . ASP A 1 86 ? -9.891 7.948 7.189 1.00 71.00 86 ASP A O 1
ATOM 707 N N . GLN A 1 87 ? -11.259 9.682 7.562 1.00 72.81 87 GLN A N 1
ATOM 708 C CA . GLN A 1 87 ? -11.336 10.105 6.165 1.00 72.81 87 GLN A CA 1
ATOM 709 C C . GLN A 1 87 ? -9.984 10.577 5.595 1.00 72.81 87 GLN A C 1
ATOM 711 O O . GLN A 1 87 ? -9.744 10.426 4.398 1.00 72.81 87 GLN A O 1
ATOM 716 N N . ASP A 1 88 ? -9.075 11.088 6.433 1.00 74.88 88 ASP A N 1
ATOM 717 C CA . ASP A 1 88 ? -7.722 11.462 5.998 1.00 74.88 88 ASP A CA 1
ATOM 718 C C . ASP A 1 88 ? -6.887 10.222 5.662 1.00 74.88 88 ASP A C 1
ATOM 720 O O . ASP A 1 88 ? -6.108 10.229 4.706 1.00 74.88 88 ASP A O 1
ATOM 724 N N . LEU A 1 89 ? -7.062 9.142 6.426 1.00 74.69 89 LEU A N 1
ATOM 725 C CA . LEU A 1 89 ? -6.364 7.885 6.197 1.00 74.69 89 LEU A CA 1
ATOM 726 C C . LEU A 1 89 ? -6.869 7.166 4.938 1.00 74.69 89 LEU A C 1
ATOM 728 O O . LEU A 1 89 ? -6.048 6.622 4.202 1.00 74.69 89 LEU A O 1
ATOM 732 N N . MET A 1 90 ? -8.178 7.218 4.654 1.00 76.44 90 MET A N 1
ATOM 733 C CA . MET A 1 90 ? -8.740 6.755 3.373 1.00 76.44 90 MET A CA 1
ATOM 734 C C . MET A 1 90 ? -8.131 7.505 2.185 1.00 76.44 90 MET A C 1
ATOM 736 O O . MET A 1 90 ? -7.626 6.876 1.260 1.00 76.44 90 MET A O 1
ATOM 740 N N . ASN A 1 91 ? -8.092 8.841 2.241 1.00 78.75 91 ASN A N 1
ATOM 741 C CA . ASN A 1 91 ? -7.522 9.659 1.164 1.00 78.75 91 ASN A CA 1
ATOM 742 C C . ASN A 1 91 ? -6.043 9.327 0.898 1.00 78.75 91 ASN A C 1
ATOM 744 O O . ASN A 1 91 ? -5.590 9.313 -0.246 1.00 78.75 91 ASN A O 1
ATOM 748 N N . GLU A 1 92 ? -5.265 9.056 1.947 1.00 75.62 92 GLU A N 1
ATOM 749 C CA . GLU A 1 92 ? -3.878 8.614 1.789 1.00 75.62 92 GLU A CA 1
ATOM 750 C C . GLU A 1 92 ? -3.743 7.193 1.254 1.00 75.62 92 GLU A C 1
ATOM 752 O O . GLU A 1 92 ? -2.779 6.914 0.536 1.00 75.62 92 GLU A O 1
ATOM 757 N N . PHE A 1 93 ? -4.680 6.311 1.598 1.00 76.94 93 PHE A N 1
ATOM 758 C CA . PHE A 1 93 ? -4.736 4.961 1.059 1.00 76.94 93 PHE A CA 1
ATOM 759 C C . PHE A 1 93 ? -5.004 4.988 -0.449 1.00 76.94 93 PHE A C 1
ATOM 761 O O . PHE A 1 93 ? -4.246 4.391 -1.215 1.00 76.94 93 PHE A O 1
ATOM 768 N N . ASP A 1 94 ? -5.982 5.778 -0.886 1.00 77.69 94 ASP A N 1
ATOM 769 C CA . ASP A 1 94 ? -6.280 5.988 -2.304 1.00 77.69 94 ASP A CA 1
ATOM 770 C C . ASP A 1 94 ? -5.090 6.616 -3.040 1.00 77.69 94 ASP A C 1
ATOM 772 O O . ASP A 1 94 ? -4.673 6.132 -4.093 1.00 77.69 94 ASP A O 1
ATOM 776 N N . ALA A 1 95 ? -4.447 7.628 -2.448 1.00 79.75 95 ALA A N 1
ATOM 777 C CA . ALA A 1 95 ? -3.246 8.239 -3.019 1.00 79.75 95 ALA A CA 1
ATOM 778 C C . ALA A 1 95 ? -2.048 7.270 -3.089 1.00 79.75 95 ALA A C 1
ATOM 780 O O . ALA A 1 95 ? -1.154 7.441 -3.925 1.00 79.75 95 ALA A O 1
ATOM 781 N N . PHE A 1 96 ? -1.981 6.274 -2.198 1.00 78.56 96 PHE A N 1
ATOM 782 C CA . PHE A 1 96 ? -0.982 5.209 -2.261 1.00 78.56 96 PHE A CA 1
ATOM 783 C C . PHE A 1 96 ? -1.277 4.238 -3.408 1.00 78.56 96 PHE A C 1
ATOM 785 O O . PHE A 1 96 ? -0.360 3.938 -4.174 1.00 78.56 96 PHE A O 1
ATOM 792 N N . LEU A 1 97 ? -2.531 3.802 -3.565 1.00 74.19 97 LEU A N 1
ATOM 793 C CA . LEU A 1 97 ? -2.951 2.942 -4.675 1.00 74.19 97 LEU A CA 1
ATOM 794 C C . LEU A 1 97 ? -2.708 3.618 -6.029 1.00 74.19 97 LEU A C 1
ATOM 796 O O . LEU A 1 97 ? -2.059 3.030 -6.892 1.00 74.19 97 LEU A O 1
ATOM 800 N N . GLU A 1 98 ? -3.107 4.883 -6.176 1.00 77.50 98 GLU A N 1
ATOM 801 C CA . GLU A 1 98 ? -2.891 5.653 -7.405 1.00 77.50 98 GLU A CA 1
ATOM 802 C C . GLU A 1 98 ? -1.393 5.806 -7.724 1.00 77.50 98 GLU A C 1
ATOM 804 O O . GLU A 1 98 ? -0.981 5.768 -8.884 1.00 77.50 98 GLU A O 1
ATOM 809 N N . HIS A 1 99 ? -0.543 5.948 -6.698 1.00 74.69 99 HIS A N 1
ATOM 810 C CA . HIS A 1 99 ? 0.912 5.976 -6.875 1.00 74.69 99 HIS A CA 1
ATOM 811 C C . HIS A 1 99 ? 1.455 4.619 -7.322 1.00 74.69 99 HIS A C 1
ATOM 813 O O . HIS A 1 99 ? 2.278 4.565 -8.230 1.00 74.69 99 HIS A O 1
ATOM 819 N N . CYS A 1 100 ? 0.990 3.522 -6.725 1.00 69.31 100 CYS A N 1
ATOM 820 C CA . CYS A 1 100 ? 1.359 2.177 -7.159 1.00 69.31 100 CYS A CA 1
ATOM 821 C C . CYS A 1 100 ? 0.961 1.918 -8.618 1.00 69.31 100 CYS A C 1
ATOM 823 O O . CYS A 1 100 ? 1.772 1.376 -9.366 1.00 69.31 100 CYS A O 1
ATOM 825 N N . GLU A 1 101 ? -0.230 2.345 -9.039 1.00 68.62 101 GLU A N 1
ATOM 826 C CA . GLU A 1 101 ? -0.696 2.228 -10.424 1.00 68.62 101 GLU A CA 1
ATOM 827 C C . GLU A 1 101 ? 0.104 3.114 -11.383 1.00 68.62 101 GLU A C 1
ATOM 829 O O . GLU A 1 101 ? 0.581 2.632 -12.410 1.00 68.62 101 GLU A O 1
ATOM 834 N N . LYS A 1 102 ? 0.326 4.391 -11.043 1.00 71.75 102 LYS A N 1
ATOM 835 C CA . LYS A 1 102 ? 1.142 5.311 -11.856 1.00 71.75 102 LYS A CA 1
ATOM 836 C C . LYS A 1 102 ? 2.556 4.801 -12.046 1.00 71.75 102 LYS A C 1
ATOM 838 O O . LYS A 1 102 ? 3.094 4.866 -13.152 1.00 71.75 102 LYS A O 1
ATOM 843 N N . GLU A 1 103 ? 3.163 4.301 -10.979 1.00 66.25 103 GLU A N 1
ATOM 844 C CA . GLU A 1 103 ? 4.493 3.733 -11.064 1.00 66.25 103 GLU A CA 1
ATOM 845 C C . GLU A 1 103 ? 4.475 2.425 -11.877 1.00 66.25 103 GLU A C 1
ATOM 847 O O . GLU A 1 103 ? 5.272 2.301 -12.799 1.00 66.25 103 GLU A O 1
ATOM 852 N N . GLN A 1 104 ? 3.530 1.498 -11.671 1.00 61.66 104 GLN A N 1
ATOM 853 C CA . GLN A 1 104 ? 3.401 0.295 -12.520 1.00 61.66 104 GLN A CA 1
ATOM 854 C C . GLN A 1 104 ? 3.188 0.624 -14.013 1.00 61.66 104 GLN A C 1
ATOM 856 O O . GLN A 1 104 ? 3.771 -0.021 -14.890 1.00 61.66 104 GLN A O 1
ATOM 861 N N . MET A 1 105 ? 2.400 1.654 -14.327 1.00 60.81 105 MET A N 1
ATOM 862 C CA . MET A 1 105 ? 2.117 2.070 -15.702 1.00 60.81 105 MET A CA 1
ATOM 863 C C . MET A 1 105 ? 3.326 2.750 -16.365 1.00 60.81 105 MET A C 1
ATOM 865 O O . MET A 1 105 ? 3.641 2.460 -17.518 1.00 60.81 105 MET A O 1
ATOM 869 N N . ASN A 1 106 ? 4.063 3.592 -15.630 1.00 59.97 106 ASN A N 1
ATOM 870 C CA . ASN A 1 106 ? 5.331 4.184 -16.087 1.00 59.97 106 ASN A CA 1
ATOM 871 C C . ASN A 1 106 ? 6.385 3.101 -16.385 1.00 59.97 106 ASN A C 1
ATOM 873 O O . ASN A 1 106 ? 7.174 3.217 -17.322 1.00 59.97 106 ASN A O 1
ATOM 877 N N . TRP A 1 107 ? 6.363 2.014 -15.615 1.00 54.12 107 TRP A N 1
ATOM 878 C CA . TRP A 1 107 ? 7.211 0.847 -15.835 1.00 54.12 107 TRP A CA 1
ATOM 879 C C . TRP A 1 107 ? 6.839 0.047 -17.082 1.00 54.12 107 TRP A C 1
ATOM 881 O O . TRP A 1 107 ? 7.732 -0.326 -17.843 1.00 54.12 107 TRP A O 1
ATOM 891 N N . SER A 1 108 ? 5.545 -0.154 -17.326 1.00 56.16 108 SER A N 1
ATOM 892 C CA . SER A 1 108 ? 5.046 -0.852 -18.519 1.00 56.16 108 SER A CA 1
ATOM 893 C C . SER A 1 108 ? 5.456 -0.103 -19.795 1.00 56.16 108 SER A C 1
ATOM 895 O O . SER A 1 108 ? 6.132 -0.669 -20.654 1.00 56.16 108 SER A O 1
ATOM 897 N N . LEU A 1 109 ? 5.221 1.216 -19.823 1.00 53.75 109 LEU A N 1
ATOM 898 C CA . LEU A 1 109 ? 5.542 2.094 -20.954 1.00 53.75 109 LEU A CA 1
ATOM 899 C C . LEU A 1 109 ? 7.050 2.165 -21.266 1.00 53.75 109 LEU A C 1
ATOM 901 O O . LEU A 1 109 ? 7.445 2.289 -22.423 1.00 53.75 109 LEU A O 1
ATOM 905 N N . ARG A 1 110 ? 7.909 2.083 -20.238 1.00 48.94 110 ARG A N 1
ATOM 906 C CA . ARG A 1 110 ? 9.376 2.047 -20.394 1.00 48.94 110 ARG A CA 1
ATOM 907 C C . ARG A 1 110 ? 9.919 0.692 -20.839 1.00 48.94 110 ARG A C 1
ATOM 909 O O . ARG A 1 110 ? 11.048 0.653 -21.309 1.00 48.94 110 ARG A O 1
ATOM 916 N N . SER A 1 111 ? 9.174 -0.396 -20.651 1.00 41.19 111 SER A N 1
ATOM 917 C CA . SER A 1 111 ? 9.594 -1.735 -21.086 1.00 41.19 111 SER A CA 1
ATOM 918 C C . SER A 1 111 ? 9.310 -2.004 -22.570 1.00 41.19 111 SER A C 1
ATOM 920 O O . SER A 1 111 ? 9.906 -2.907 -23.151 1.00 41.19 111 SER A O 1
ATOM 922 N N . GLU A 1 112 ? 8.432 -1.198 -23.179 1.00 45.56 112 GLU A N 1
ATOM 923 C CA . GLU A 1 112 ? 7.990 -1.304 -24.576 1.00 45.56 112 GLU A CA 1
ATOM 924 C C . GLU A 1 112 ? 8.713 -0.331 -25.539 1.00 45.56 112 GLU A C 1
ATOM 926 O O . GLU A 1 112 ? 8.436 -0.348 -26.738 1.00 45.56 112 GLU A O 1
ATOM 931 N N . SER A 1 113 ? 9.635 0.511 -25.042 1.00 39.78 113 SER A N 1
ATOM 932 C CA . SER A 1 113 ? 10.468 1.452 -25.831 1.00 39.78 113 SER A CA 1
ATOM 933 C C . SER A 1 113 ? 11.949 1.089 -25.800 1.00 39.78 113 SER A C 1
ATOM 935 O O . SER A 1 113 ? 12.616 1.262 -26.846 1.00 39.78 113 SER A O 1
#

Sequence (113 aa):
MENNPREKALVHVLKQLQGVQHFKDAQEKLQKSIYNRGFFLCRKVREKLGSSDKFIAFLKQLHLYSSGVIDLTEFLNLVDDVLRADQDLMNEFDAFLEHCEKEQMNWSLRSES

pLDDT: mean 75.37, std 9.64, range [39.78, 87.69]

InterPro domains:
  IPR003822 Paired amphipathic helix [PF02671] (54-97)
  IPR036600 Paired amphipathic helix superfamily [G3DSA:1.20.1160.11] (29-102)
  IPR036600 Paired amphipathic helix superfamily [SSF47762] (41-101)

Radius of gyration: 21.36 Å; chains: 1; bounding box: 56×27×58 Å

Foldseek 3Di:
DDPDPVVVVVVVVVVVVVVVVVVVVLVVVLVVVLVVLVVVLLVVLCVQVVDPVLSVVLVVLVVCCVVVVDDPVVNCVSCCVSPVVDPVSVVSVVVSVVVVVVSVVVVVVVVVD

Organism: Malus baccata (NCBI:txid106549)